Protein AF-A0A8K0Y630-F1 (afdb_monomer)

Secondary structure (DSSP, 8-state):
-HHHHHHHHHHHHHHHHHHHHHHHHHHHHHHHH--SHHHHHHHHHHHHHHHHHHHHHHHHHHHTTT-SHHHHHHHHHHHHHHHHHHHHHHS-BTTTB------HHHHHHHHHHHHHHHHHHHHHHTHHHHHHHT-

Mean predicted aligned error: 5.88 Å

Foldseek 3Di:
DLVVLLVLLVLLLVLLLVLLVLLQVVLVVLVVVDDDQLSPVSSVVSNVSSVVSNVLSVCSVVCVLVDLVSLVVLLVSLVVVVVVVVCLQPDQDPRNGRDPDDDPSNVVSNVSSVVSNVSSVVSVVCNVVNNVVVD

Radius of gyration: 16.53 Å; Cα contacts (8 Å, |Δi|>4): 139; chains: 1; bounding box: 43×20×47 Å

Solvent-accessible surface area (backbone atoms only — not comparable to full-atom values): 7045 Å² total; per-residue (Å²): 113,68,69,60,54,52,48,38,52,50,50,33,29,52,42,31,40,48,49,13,52,51,23,42,50,51,17,54,51,33,60,70,75,41,89,49,73,42,34,51,51,50,20,50,53,28,37,51,49,14,62,54,27,40,59,40,20,52,46,40,68,75,35,61,85,82,49,70,58,52,46,53,51,51,29,53,52,32,52,51,54,50,50,51,52,50,43,34,54,78,38,73,37,86,85,60,39,61,52,83,83,83,50,73,65,56,53,52,51,50,54,44,34,51,50,35,34,53,40,28,50,56,45,59,75,47,40,74,64,49,53,64,71,73,108

Structure (mmCIF, N/CA/C/O backbone):
data_AF-A0A8K0Y630-F1
#
_entry.id   AF-A0A8K0Y630-F1
#
loop_
_atom_site.group_PDB
_atom_site.id
_atom_site.type_symbol
_atom_site.label_atom_id
_atom_site.label_alt_id
_atom_site.label_comp_id
_atom_site.label_asym_id
_atom_site.label_entity_id
_atom_site.label_seq_id
_atom_site.pdbx_PDB_ins_code
_atom_site.Cartn_x
_atom_site.Cartn_y
_atom_site.Cartn_z
_atom_site.occupancy
_atom_site.B_iso_or_equiv
_atom_site.auth_seq_id
_atom_site.auth_comp_id
_atom_site.auth_asym_id
_atom_site.auth_atom_id
_atom_site.pdbx_PDB_model_num
ATOM 1 N N . MET A 1 1 ? -18.210 -7.708 19.426 1.00 56.66 1 MET A N 1
ATOM 2 C CA . MET A 1 1 ? -17.714 -7.295 18.093 1.00 56.66 1 MET A CA 1
ATOM 3 C C . MET A 1 1 ? -16.493 -6.369 18.152 1.00 56.66 1 MET A C 1
ATOM 5 O O . MET A 1 1 ? -15.619 -6.533 17.305 1.00 56.66 1 MET A O 1
ATOM 9 N N . LYS A 1 2 ? -16.342 -5.499 19.168 1.00 60.00 2 LYS A N 1
ATOM 10 C CA . LYS A 1 2 ? -15.110 -4.720 19.474 1.00 60.00 2 LYS A CA 1
ATOM 11 C C . LYS A 1 2 ? -13.751 -5.379 19.160 1.00 60.00 2 LYS A C 1
ATOM 13 O O . LYS A 1 2 ? -12.938 -4.763 18.474 1.00 60.00 2 LYS A O 1
ATOM 18 N N . ARG A 1 3 ? -13.501 -6.618 19.619 1.00 68.75 3 ARG A N 1
ATOM 19 C CA . ARG A 1 3 ? -12.222 -7.331 19.384 1.00 68.75 3 ARG A CA 1
ATOM 20 C C . ARG A 1 3 ? -11.906 -7.511 17.892 1.00 68.75 3 ARG A C 1
ATOM 22 O O . ARG A 1 3 ? -10.773 -7.275 17.493 1.00 68.75 3 ARG A O 1
ATOM 29 N N . SER A 1 4 ? -12.907 -7.839 17.070 1.00 77.25 4 SER A N 1
ATOM 30 C CA . SER A 1 4 ? -12.715 -8.039 15.622 1.00 77.25 4 SER A CA 1
ATOM 31 C C . SER A 1 4 ? -12.336 -6.746 14.897 1.00 77.25 4 SER A C 1
ATOM 33 O O . SER A 1 4 ? -11.453 -6.739 14.051 1.00 77.25 4 SER A O 1
ATOM 35 N N . ALA A 1 5 ? -12.931 -5.613 15.278 1.00 80.56 5 ALA A N 1
ATOM 36 C CA . ALA A 1 5 ? -12.638 -4.329 14.652 1.00 80.56 5 ALA A CA 1
ATOM 37 C C . ALA A 1 5 ? -11.249 -3.806 15.025 1.00 80.56 5 ALA A C 1
ATOM 39 O O . ALA A 1 5 ? -10.540 -3.276 14.176 1.00 80.56 5 ALA A O 1
ATOM 40 N N . GLN A 1 6 ? -10.833 -4.006 16.280 1.00 84.94 6 GLN A N 1
ATOM 41 C CA . GLN A 1 6 ? -9.461 -3.722 16.704 1.00 84.94 6 GLN A CA 1
ATOM 42 C C . GLN A 1 6 ? -8.448 -4.580 15.943 1.00 84.94 6 GLN A C 1
ATOM 44 O O . GLN A 1 6 ? -7.415 -4.061 15.531 1.00 84.94 6 GLN A O 1
ATOM 49 N N . GLN A 1 7 ? -8.760 -5.860 15.712 1.00 88.31 7 GLN A N 1
ATOM 50 C CA . GLN A 1 7 ? -7.931 -6.743 14.892 1.00 88.31 7 GLN A CA 1
ATOM 51 C C . GLN A 1 7 ? -7.840 -6.241 13.449 1.00 88.31 7 GLN A C 1
ATOM 53 O O . GLN A 1 7 ? -6.736 -6.124 12.937 1.00 88.31 7 GLN A O 1
ATOM 58 N N . PHE A 1 8 ? -8.953 -5.862 12.813 1.00 89.81 8 PHE A N 1
ATOM 59 C CA . PHE A 1 8 ? -8.918 -5.318 11.451 1.00 89.81 8 PHE A CA 1
ATOM 60 C C . PHE A 1 8 ? -8.123 -4.012 11.351 1.00 89.81 8 PHE A C 1
ATOM 62 O O . PHE A 1 8 ? -7.355 -3.848 10.410 1.00 89.81 8 PHE A O 1
ATOM 69 N N . ILE A 1 9 ? -8.249 -3.109 12.329 1.00 91.06 9 ILE A N 1
ATOM 70 C CA . ILE A 1 9 ? -7.437 -1.884 12.391 1.00 91.06 9 ILE A CA 1
ATOM 71 C C . ILE A 1 9 ? -5.953 -2.226 12.508 1.00 91.06 9 ILE A C 1
ATOM 73 O O . ILE A 1 9 ? -5.137 -1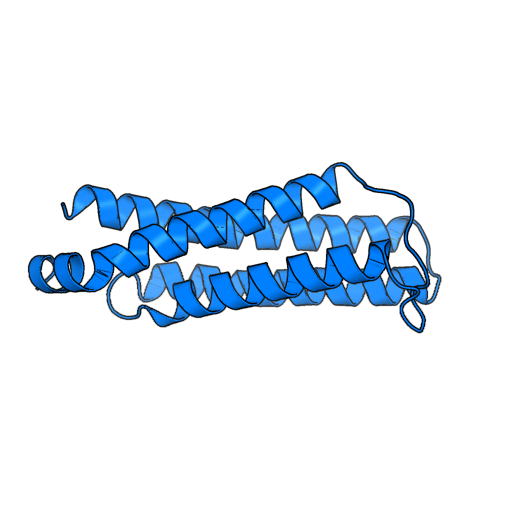.663 11.780 1.00 91.06 9 ILE A O 1
ATOM 77 N N . LEU A 1 10 ? -5.601 -3.146 13.409 1.00 91.81 10 LEU A N 1
ATOM 78 C CA . LEU A 1 10 ? -4.218 -3.562 13.615 1.00 91.81 10 LEU A CA 1
ATOM 79 C C . LEU A 1 10 ? -3.648 -4.198 12.347 1.00 91.81 10 LEU A C 1
ATOM 81 O O . LEU A 1 10 ? -2.575 -3.803 11.906 1.00 91.81 10 LEU A O 1
ATOM 85 N N . VAL A 1 11 ? -4.391 -5.111 11.721 1.00 94.25 11 VAL A N 1
ATOM 86 C CA . VAL A 1 11 ? -3.992 -5.760 10.468 1.00 94.25 11 VAL A CA 1
ATOM 87 C C . VAL A 1 11 ? -3.828 -4.726 9.353 1.00 94.25 11 VAL A C 1
ATOM 89 O O . VAL A 1 11 ? -2.780 -4.702 8.722 1.00 94.25 11 VAL A O 1
ATOM 92 N N . ALA A 1 12 ? -4.790 -3.821 9.145 1.00 93.25 12 ALA A N 1
ATOM 93 C CA . ALA A 1 12 ? -4.682 -2.767 8.130 1.00 93.25 12 ALA A CA 1
ATOM 94 C C . ALA A 1 12 ? -3.465 -1.859 8.360 1.00 93.25 12 ALA A C 1
ATOM 96 O O . ALA A 1 12 ? -2.762 -1.512 7.415 1.00 93.25 12 ALA A O 1
ATOM 97 N N . THR A 1 13 ? -3.191 -1.516 9.620 1.00 94.12 13 THR A N 1
ATOM 98 C CA . THR A 1 13 ? -2.041 -0.689 10.001 1.00 94.12 13 THR A CA 1
ATOM 99 C C . THR A 1 13 ? -0.724 -1.400 9.707 1.00 94.12 13 THR A C 1
ATOM 101 O O . THR A 1 13 ? 0.162 -0.821 9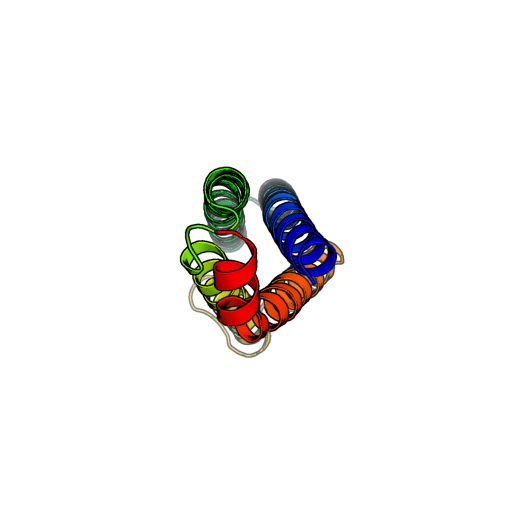.084 1.00 94.12 13 THR A O 1
ATOM 104 N N . VAL A 1 14 ? -0.592 -2.658 10.142 1.00 95.81 14 VAL A N 1
ATOM 105 C CA . VAL A 1 14 ? 0.611 -3.467 9.912 1.00 95.81 14 VAL A CA 1
ATOM 106 C C . VAL A 1 14 ? 0.834 -3.658 8.419 1.00 95.81 14 VAL A C 1
ATOM 108 O O . VAL A 1 14 ? 1.950 -3.466 7.955 1.00 95.81 14 VAL A O 1
ATOM 111 N N . LEU A 1 15 ? -0.222 -3.953 7.658 1.00 95.56 15 LEU A N 1
ATOM 112 C CA . LEU A 1 15 ? -0.139 -4.071 6.207 1.00 95.56 15 LEU A CA 1
ATOM 113 C C . LEU A 1 15 ? 0.301 -2.758 5.552 1.00 95.56 15 LEU A C 1
ATOM 115 O O . LEU A 1 15 ? 1.169 -2.791 4.692 1.00 95.56 15 LEU A O 1
ATOM 119 N N . ALA A 1 16 ? -0.234 -1.604 5.965 1.00 94.69 16 ALA A N 1
ATOM 120 C CA . ALA A 1 16 ? 0.171 -0.308 5.416 1.00 94.69 16 ALA A CA 1
ATOM 121 C C . ALA A 1 16 ? 1.654 0.003 5.688 1.00 94.69 16 ALA A C 1
ATOM 123 O O . ALA A 1 16 ? 2.373 0.421 4.781 1.00 94.69 16 ALA A O 1
ATOM 124 N N . LEU A 1 17 ? 2.130 -0.242 6.913 1.00 95.81 17 LEU A N 1
ATOM 125 C CA . LEU A 1 17 ? 3.534 -0.033 7.279 1.00 95.81 17 LEU A CA 1
ATOM 126 C C . LEU A 1 17 ? 4.466 -1.036 6.590 1.00 95.81 17 LEU A C 1
ATOM 128 O O . LEU A 1 17 ? 5.516 -0.645 6.085 1.00 95.81 17 LEU A O 1
ATOM 132 N N . ALA A 1 18 ? 4.069 -2.307 6.509 1.00 94.94 18 ALA A N 1
ATOM 133 C CA . ALA A 1 18 ? 4.814 -3.325 5.777 1.00 94.94 18 ALA A CA 1
ATOM 134 C C . ALA A 1 18 ? 4.910 -2.960 4.292 1.00 94.94 18 ALA A C 1
ATOM 136 O O . ALA A 1 18 ? 5.997 -2.989 3.728 1.00 94.94 18 ALA A O 1
ATOM 137 N N . ASN A 1 19 ? 3.807 -2.524 3.681 1.00 94.81 19 ASN A N 1
ATOM 138 C CA . ASN A 1 19 ? 3.781 -2.099 2.285 1.00 94.81 19 ASN A CA 1
ATOM 139 C C . ASN A 1 19 ? 4.685 -0.884 2.027 1.00 94.81 19 ASN A C 1
ATOM 141 O O . ASN A 1 19 ? 5.343 -0.823 0.995 1.00 94.81 19 ASN A O 1
ATOM 145 N N . SER A 1 20 ? 4.763 0.058 2.974 1.00 95.62 20 SER A N 1
ATOM 146 C CA . SER A 1 20 ? 5.741 1.152 2.918 1.00 95.62 20 SER A CA 1
ATOM 147 C C . SER A 1 20 ? 7.179 0.621 2.888 1.00 95.62 20 SER A C 1
ATOM 149 O O . SER A 1 20 ? 7.964 1.024 2.031 1.00 95.62 20 SER A O 1
ATOM 151 N N . GLY A 1 21 ? 7.504 -0.334 3.766 1.00 94.25 21 GLY A N 1
ATOM 152 C CA . GLY A 1 21 ? 8.814 -0.984 3.796 1.00 94.25 21 GLY A CA 1
ATOM 153 C C . GLY A 1 21 ? 9.143 -1.720 2.497 1.00 94.25 21 GLY A C 1
ATOM 154 O O . GLY A 1 21 ? 10.2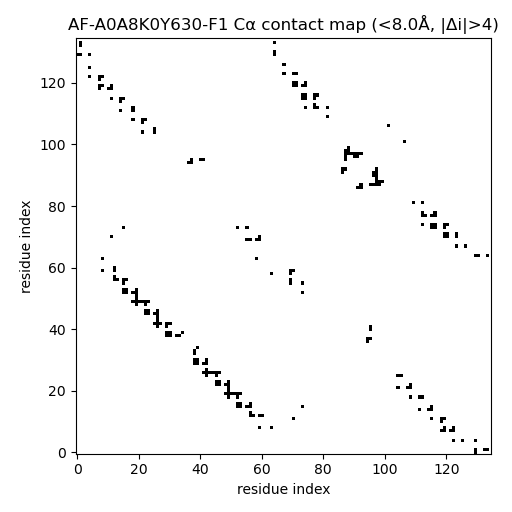26 -1.520 1.952 1.00 94.25 21 GLY A O 1
ATOM 155 N N . ILE A 1 22 ? 8.200 -2.504 1.959 1.00 94.19 22 ILE A N 1
ATOM 156 C CA . ILE A 1 22 ? 8.378 -3.193 0.671 1.00 94.19 22 ILE A CA 1
ATOM 157 C C . ILE A 1 22 ? 8.669 -2.163 -0.423 1.00 94.19 22 ILE A C 1
ATOM 159 O O . ILE A 1 22 ? 9.634 -2.339 -1.155 1.00 94.19 22 ILE A O 1
ATOM 163 N N . TYR A 1 23 ? 7.922 -1.056 -0.482 1.00 93.69 23 TYR A N 1
ATOM 164 C CA . TYR A 1 23 ? 8.148 -0.012 -1.479 1.00 93.69 23 TYR A CA 1
ATOM 165 C C . TYR A 1 23 ? 9.512 0.668 -1.386 1.00 93.69 23 TYR A C 1
ATOM 167 O O . TYR A 1 23 ? 10.119 0.943 -2.421 1.00 93.69 23 TYR A O 1
ATOM 175 N N . PHE A 1 24 ? 10.020 0.914 -0.177 1.00 94.31 24 PHE A N 1
ATOM 176 C CA . PHE A 1 24 ? 11.379 1.428 -0.016 1.00 94.31 24 PHE A CA 1
ATOM 177 C C . PHE A 1 24 ? 12.433 0.414 -0.458 1.00 94.31 24 PHE A C 1
ATOM 179 O O . PHE A 1 24 ? 13.398 0.803 -1.111 1.00 94.31 24 PHE A O 1
ATOM 186 N N . VAL A 1 25 ? 12.232 -0.875 -0.167 1.00 92.31 25 VAL A N 1
ATOM 187 C CA . VAL A 1 25 ? 13.114 -1.941 -0.663 1.00 92.31 25 VAL A CA 1
ATOM 188 C C . VAL A 1 25 ? 13.071 -2.001 -2.190 1.00 92.31 25 VAL A C 1
ATOM 190 O O . VAL A 1 25 ? 14.127 -2.030 -2.809 1.00 92.31 25 VAL A O 1
ATOM 193 N N . THR A 1 26 ? 11.888 -1.935 -2.812 1.00 89.31 26 THR A N 1
ATOM 194 C CA . THR A 1 26 ? 11.756 -1.915 -4.278 1.00 89.31 26 THR A CA 1
ATOM 195 C C . THR A 1 26 ? 12.467 -0.711 -4.883 1.00 89.31 26 THR A C 1
ATOM 197 O O . THR A 1 26 ? 13.230 -0.868 -5.829 1.00 89.31 26 THR A O 1
ATOM 200 N N . ALA A 1 27 ? 12.265 0.485 -4.324 1.00 90.56 27 ALA A N 1
ATOM 201 C CA . ALA A 1 27 ? 12.937 1.693 -4.791 1.00 90.56 27 ALA A CA 1
ATOM 202 C C . ALA A 1 27 ? 14.465 1.564 -4.689 1.00 90.56 27 ALA A C 1
ATOM 204 O O . ALA A 1 27 ? 15.182 1.928 -5.614 1.00 90.56 27 ALA A O 1
ATOM 205 N N . TYR A 1 28 ? 14.962 1.008 -3.583 1.00 89.62 28 TYR A N 1
ATOM 206 C CA . TYR A 1 28 ? 16.390 0.793 -3.379 1.00 89.62 28 TYR A CA 1
ATOM 207 C C . TYR A 1 28 ? 16.980 -0.237 -4.352 1.00 89.62 28 TYR A C 1
ATOM 209 O O . TYR A 1 28 ? 18.060 -0.008 -4.889 1.00 89.62 28 TYR A O 1
ATOM 217 N N . SER A 1 29 ? 16.271 -1.341 -4.609 1.00 86.56 29 SER A N 1
ATOM 218 C CA . SER A 1 29 ? 16.676 -2.343 -5.599 1.00 86.56 29 SER A CA 1
ATOM 219 C C . SER A 1 29 ? 16.763 -1.745 -7.002 1.00 86.56 29 SER A C 1
ATOM 221 O O . SER A 1 29 ? 17.786 -1.920 -7.656 1.00 86.56 29 SER A O 1
ATOM 223 N N . GLN A 1 30 ? 15.758 -0.967 -7.420 1.00 83.94 30 GLN A N 1
ATOM 224 C CA . GLN A 1 30 ? 15.767 -0.319 -8.736 1.00 83.94 30 GLN A CA 1
ATOM 225 C C . GLN A 1 30 ? 16.935 0.661 -8.886 1.00 83.94 30 GLN A C 1
ATOM 227 O O . GLN A 1 30 ? 17.638 0.648 -9.894 1.00 83.94 30 GLN A O 1
ATOM 232 N N . MET A 1 31 ? 17.227 1.433 -7.835 1.00 86.31 31 MET A N 1
ATOM 233 C CA . MET A 1 31 ? 18.373 2.346 -7.818 1.00 86.31 31 MET A CA 1
ATOM 234 C C . MET A 1 31 ? 19.725 1.629 -7.995 1.00 86.31 31 MET A C 1
ATOM 236 O O . MET A 1 31 ? 20.671 2.235 -8.493 1.00 86.31 31 MET A O 1
ATOM 240 N N . GLN A 1 32 ? 19.846 0.363 -7.576 1.00 86.38 32 GLN A N 1
ATOM 241 C CA . GLN A 1 32 ? 21.067 -0.426 -7.787 1.00 86.38 32 GLN A CA 1
ATOM 242 C C . GLN A 1 32 ? 21.144 -1.071 -9.172 1.00 86.38 32 GLN A C 1
ATOM 244 O O . GLN A 1 32 ? 22.246 -1.287 -9.672 1.00 86.38 32 GLN A O 1
ATOM 249 N N . GLU A 1 33 ? 20.003 -1.417 -9.767 1.00 79.69 33 GLU A N 1
ATOM 250 C CA . GLU A 1 33 ? 19.943 -2.227 -10.985 1.00 79.69 33 GLU A CA 1
ATOM 251 C C . GLU A 1 33 ? 20.369 -1.437 -12.229 1.00 79.69 33 GLU A C 1
ATOM 253 O O . GLU A 1 33 ? 21.103 -1.950 -13.074 1.00 79.69 33 GLU A O 1
ATOM 258 N N . SER A 1 34 ? 19.984 -0.161 -12.328 1.00 78.06 34 SER A N 1
ATOM 259 C CA . SER A 1 34 ? 20.482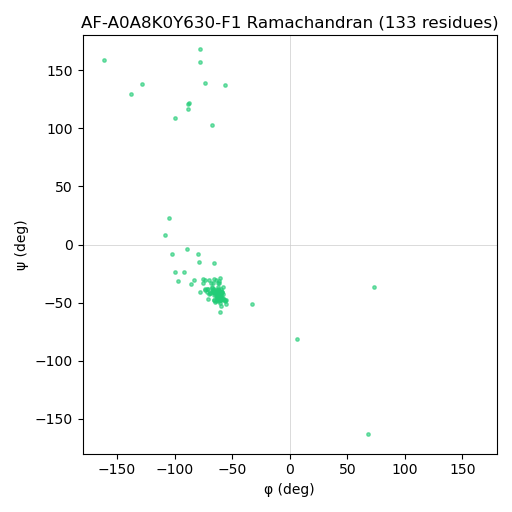 0.738 -13.376 1.00 78.06 34 SER A CA 1
ATOM 260 C C . SER A 1 34 ? 20.280 2.219 -13.030 1.00 78.06 34 SER A C 1
ATOM 262 O O . SER A 1 34 ? 19.419 2.575 -12.228 1.00 78.06 34 SER A O 1
ATOM 264 N N . ASN A 1 35 ? 21.065 3.095 -13.671 1.00 79.00 35 ASN A N 1
ATOM 265 C CA . ASN A 1 35 ? 20.978 4.561 -13.542 1.00 79.00 35 ASN A CA 1
ATOM 266 C C . ASN A 1 35 ? 20.319 5.235 -14.761 1.00 79.00 35 ASN A C 1
ATOM 268 O O . ASN A 1 35 ? 20.573 6.409 -15.040 1.00 79.00 35 ASN A O 1
ATOM 272 N N . ASP A 1 36 ? 19.513 4.504 -15.531 1.00 85.69 36 ASP A N 1
ATOM 273 C CA . ASP A 1 36 ? 18.800 5.094 -16.660 1.00 85.69 36 ASP A CA 1
ATOM 274 C C . ASP A 1 36 ? 17.562 5.899 -16.208 1.00 85.69 36 ASP A C 1
ATOM 276 O O . ASP A 1 36 ? 17.132 5.870 -15.049 1.00 85.69 36 ASP A O 1
ATOM 280 N N . ALA A 1 37 ? 16.985 6.673 -17.131 1.00 81.81 37 ALA A N 1
ATOM 281 C CA . ALA A 1 37 ? 15.838 7.528 -16.822 1.00 81.81 37 ALA A CA 1
ATOM 282 C C . ALA A 1 37 ? 14.589 6.724 -16.404 1.00 81.81 37 ALA A C 1
ATOM 284 O O . ALA A 1 37 ? 13.780 7.212 -15.610 1.00 81.81 37 ALA A O 1
ATOM 285 N N . ALA A 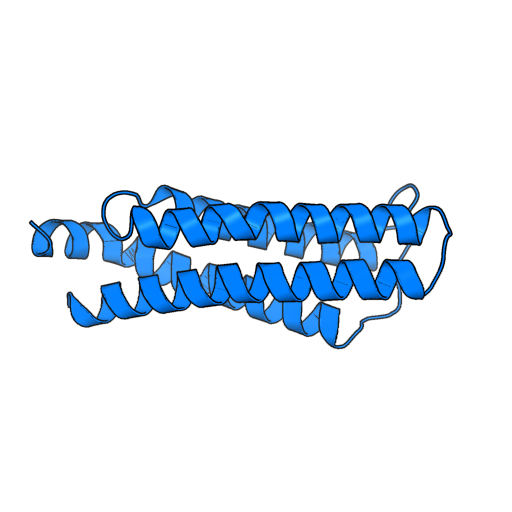1 38 ? 14.430 5.501 -16.919 1.00 79.56 38 ALA A N 1
ATOM 286 C CA . ALA A 1 38 ? 13.298 4.639 -16.603 1.00 79.56 38 ALA A CA 1
ATOM 287 C C . ALA A 1 38 ? 13.391 4.109 -15.164 1.00 79.56 38 ALA A C 1
ATOM 289 O O . ALA A 1 38 ? 12.423 4.227 -14.410 1.00 79.56 38 ALA A O 1
ATOM 290 N N . SER A 1 39 ? 14.559 3.610 -14.761 1.00 82.75 39 SER A N 1
ATOM 291 C CA . SER A 1 39 ? 14.859 3.157 -13.402 1.00 82.75 39 SER A CA 1
ATOM 292 C C . SER A 1 39 ? 14.752 4.288 -12.384 1.00 82.75 39 SER A C 1
ATOM 294 O O . SER A 1 39 ? 14.130 4.129 -11.331 1.00 82.75 39 SER A O 1
ATOM 296 N N . LEU A 1 40 ? 15.258 5.480 -12.714 1.00 86.12 40 LEU A N 1
ATOM 297 C CA . LEU A 1 40 ? 15.150 6.648 -11.840 1.00 86.12 40 LEU A CA 1
ATOM 298 C C . LEU A 1 40 ? 13.685 7.047 -11.606 1.00 86.12 40 LEU A C 1
ATOM 300 O O . LEU A 1 40 ? 13.277 7.301 -10.472 1.00 86.12 40 LEU A O 1
ATOM 304 N N . MET A 1 41 ? 12.860 7.033 -12.653 1.00 85.12 41 MET A N 1
ATOM 305 C CA . MET A 1 41 ? 11.429 7.306 -12.529 1.00 85.12 41 MET A CA 1
ATOM 306 C C . MET A 1 41 ? 10.685 6.211 -11.747 1.00 85.12 41 MET A C 1
ATOM 308 O O . MET A 1 41 ? 9.822 6.531 -10.928 1.00 85.12 41 MET A O 1
ATOM 312 N N . GLN A 1 42 ? 11.017 4.932 -11.943 1.00 83.81 42 GLN A N 1
ATOM 313 C CA . GLN A 1 42 ? 10.450 3.834 -11.149 1.00 83.81 42 GLN A CA 1
ATOM 314 C C . GLN A 1 42 ? 10.838 3.952 -9.672 1.00 83.81 42 GLN A C 1
ATOM 316 O O . GLN A 1 42 ? 9.981 3.847 -8.796 1.00 83.81 42 GLN A O 1
ATOM 321 N N . THR A 1 43 ? 12.106 4.256 -9.397 1.00 89.19 43 THR A N 1
ATOM 322 C CA . THR A 1 43 ? 12.623 4.527 -8.053 1.00 89.19 43 THR A CA 1
ATOM 323 C C . THR A 1 43 ? 11.838 5.654 -7.397 1.00 89.19 43 THR A C 1
ATOM 325 O O . THR A 1 43 ? 11.357 5.493 -6.276 1.00 89.19 43 THR A O 1
ATOM 328 N N . MET A 1 44 ? 11.625 6.769 -8.105 1.00 90.19 44 MET A N 1
ATOM 329 C CA . MET A 1 44 ? 10.809 7.877 -7.607 1.00 90.19 44 MET A CA 1
ATOM 330 C C . MET A 1 44 ? 9.366 7.447 -7.332 1.00 90.19 44 MET A C 1
ATOM 332 O O . MET A 1 44 ? 8.833 7.786 -6.275 1.00 90.19 44 MET A O 1
ATOM 336 N N . LEU A 1 45 ? 8.730 6.682 -8.225 1.00 88.56 45 LEU A N 1
ATOM 337 C CA . LEU A 1 45 ? 7.361 6.192 -8.029 1.00 88.56 45 LEU A CA 1
ATOM 338 C C . LEU A 1 45 ? 7.242 5.303 -6.787 1.00 88.56 45 LEU A C 1
ATOM 340 O O . LEU A 1 45 ? 6.345 5.511 -5.967 1.00 88.56 45 LEU A O 1
ATOM 344 N N . PHE A 1 46 ? 8.150 4.341 -6.618 1.00 90.56 46 PHE A N 1
ATOM 345 C CA . PHE A 1 46 ? 8.139 3.430 -5.477 1.00 90.56 46 PHE A CA 1
ATOM 346 C C . PHE A 1 46 ? 8.506 4.137 -4.172 1.00 90.56 46 PHE A C 1
ATOM 348 O O . PHE A 1 46 ? 7.802 3.966 -3.177 1.00 90.56 46 PHE A O 1
ATOM 355 N N . ALA A 1 47 ? 9.516 5.008 -4.174 1.00 93.38 47 ALA A N 1
ATOM 356 C CA . ALA A 1 47 ? 9.859 5.827 -3.015 1.00 93.38 47 ALA A CA 1
ATOM 357 C C . ALA A 1 47 ? 8.687 6.730 -2.608 1.00 93.38 47 ALA A C 1
ATOM 359 O O . ALA A 1 47 ? 8.323 6.778 -1.434 1.00 93.38 47 ALA A O 1
ATOM 360 N N . THR A 1 48 ? 8.029 7.376 -3.575 1.00 93.69 48 THR A N 1
ATOM 361 C CA . THR A 1 48 ? 6.830 8.187 -3.321 1.00 93.69 48 THR A CA 1
ATOM 362 C C . THR A 1 48 ? 5.711 7.343 -2.721 1.00 93.69 48 THR A C 1
ATOM 364 O O . THR A 1 48 ? 5.108 7.744 -1.727 1.00 93.69 48 THR A O 1
ATOM 367 N N . ALA A 1 49 ? 5.447 6.149 -3.261 1.00 91.94 49 ALA A N 1
ATOM 368 C CA . ALA A 1 49 ? 4.450 5.249 -2.694 1.00 91.94 49 ALA A CA 1
ATOM 369 C C . ALA A 1 49 ? 4.801 4.858 -1.246 1.00 91.94 49 ALA A C 1
ATOM 371 O O . ALA A 1 49 ? 3.944 4.942 -0.363 1.00 91.94 49 ALA A O 1
ATOM 372 N N . GLY A 1 50 ? 6.064 4.518 -0.974 1.00 92.50 50 GLY A N 1
ATOM 373 C CA . GLY A 1 50 ? 6.572 4.236 0.371 1.00 92.50 50 GLY A CA 1
ATOM 374 C C . GLY A 1 50 ? 6.334 5.393 1.344 1.00 92.50 50 GLY A C 1
ATOM 375 O O . GLY A 1 50 ? 5.754 5.189 2.417 1.00 92.50 50 GLY A O 1
ATOM 376 N N . ILE A 1 51 ? 6.687 6.614 0.928 1.00 95.12 51 ILE A N 1
ATOM 377 C CA . ILE A 1 51 ? 6.476 7.861 1.677 1.00 95.12 51 ILE A CA 1
ATOM 378 C C . ILE A 1 51 ? 4.995 8.130 1.930 1.00 95.12 51 ILE A C 1
ATOM 380 O O . ILE A 1 51 ? 4.671 8.707 2.956 1.00 95.12 51 ILE A O 1
ATOM 384 N N . VAL A 1 52 ? 4.086 7.725 1.044 1.00 95.12 52 VAL A N 1
ATOM 385 C CA . VAL A 1 52 ? 2.642 7.933 1.224 1.00 95.12 52 VAL A CA 1
ATOM 386 C C . VAL A 1 52 ? 2.036 6.922 2.206 1.00 95.12 52 VAL A C 1
ATOM 388 O O . VAL A 1 52 ? 1.220 7.296 3.053 1.00 95.12 52 VAL A O 1
ATOM 391 N N . TYR A 1 53 ? 2.442 5.649 2.149 1.00 93.44 53 TYR A N 1
ATOM 392 C CA . TYR A 1 53 ? 1.916 4.615 3.053 1.00 93.44 53 TYR A CA 1
ATOM 393 C C . TYR A 1 53 ? 2.389 4.775 4.503 1.00 93.44 53 TYR A C 1
ATOM 395 O O . TYR A 1 53 ? 1.639 4.446 5.423 1.00 93.44 53 TYR A O 1
ATOM 403 N N . LEU A 1 54 ? 3.590 5.313 4.726 1.00 94.75 54 LEU A N 1
ATOM 404 C CA . LEU A 1 54 ? 4.150 5.511 6.065 1.00 94.75 54 LEU A CA 1
ATOM 405 C C . LEU A 1 54 ? 3.294 6.439 6.966 1.00 94.75 54 LEU A C 1
ATOM 407 O O . LEU A 1 54 ? 2.831 5.984 8.018 1.00 94.75 54 LEU A O 1
ATOM 411 N N . PRO A 1 55 ? 3.006 7.704 6.592 1.00 94.12 55 PRO A N 1
ATOM 412 C CA . PRO A 1 55 ? 2.161 8.596 7.374 1.00 94.12 55 PRO A CA 1
ATOM 413 C C . PRO A 1 55 ? 0.717 8.093 7.445 1.00 94.12 55 PRO A C 1
ATOM 415 O O . PRO A 1 55 ? 0.061 8.317 8.461 1.00 94.12 55 PRO A O 1
ATOM 418 N N . LEU A 1 56 ? 0.222 7.366 6.433 1.00 93.25 56 LEU A N 1
ATOM 419 C CA . LEU A 1 56 ? -1.085 6.706 6.507 1.00 93.25 56 LEU A CA 1
ATOM 420 C C . LEU A 1 56 ? -1.125 5.648 7.611 1.00 93.25 56 LEU A C 1
ATOM 422 O O . LEU A 1 56 ? -2.058 5.652 8.413 1.00 93.25 56 LEU A O 1
ATOM 426 N N . GLY A 1 57 ? -0.105 4.793 7.704 1.00 92.31 57 GLY A N 1
ATOM 427 C CA . GLY A 1 57 ? 0.024 3.819 8.787 1.00 92.31 57 GLY A CA 1
ATOM 428 C C . GLY A 1 57 ? 0.083 4.495 10.159 1.00 92.31 57 GLY A C 1
ATOM 429 O O . GLY A 1 57 ? -0.661 4.126 11.069 1.00 92.31 57 GLY A O 1
ATOM 430 N N . ILE A 1 58 ? 0.879 5.560 10.297 1.00 93.75 58 ILE A N 1
ATOM 431 C CA . ILE A 1 58 ? 0.949 6.362 11.532 1.00 93.75 58 ILE A CA 1
ATOM 432 C C . ILE A 1 58 ? -0.424 6.968 11.875 1.00 93.75 58 ILE A C 1
ATOM 434 O O . ILE A 1 58 ? -0.848 6.956 13.036 1.00 93.75 58 ILE A O 1
ATOM 438 N N . TRP A 1 59 ? -1.166 7.451 10.875 1.00 93.50 59 TRP A N 1
ATOM 439 C CA . TRP A 1 59 ? -2.507 7.995 11.073 1.00 93.50 59 TRP A CA 1
ATOM 440 C C . TRP A 1 59 ? -3.502 6.927 11.550 1.00 93.50 59 TRP A C 1
ATOM 442 O O . TRP A 1 59 ? -4.300 7.202 12.451 1.00 93.50 59 TRP A O 1
ATOM 452 N N . MET A 1 60 ? -3.422 5.696 11.033 1.00 92.25 60 MET A N 1
ATOM 453 C CA . MET A 1 60 ? -4.235 4.568 11.510 1.00 92.25 60 MET A CA 1
ATOM 454 C C . MET A 1 60 ? -3.949 4.235 12.983 1.00 92.25 60 MET A C 1
ATOM 456 O O . MET A 1 60 ? -4.888 4.002 13.749 1.00 92.25 60 MET A O 1
ATOM 460 N N . ILE A 1 61 ? -2.683 4.306 13.421 1.00 90.38 61 ILE A N 1
ATOM 461 C CA . ILE A 1 61 ? -2.310 4.111 14.835 1.00 90.38 61 ILE A CA 1
ATOM 462 C C . ILE A 1 61 ? -2.926 5.196 15.717 1.00 90.38 61 ILE A C 1
ATOM 464 O O . ILE A 1 61 ? -3.501 4.876 16.760 1.00 90.38 61 ILE A O 1
ATOM 468 N N . LYS A 1 62 ? -2.800 6.467 15.314 1.00 88.56 62 LYS A N 1
ATOM 469 C CA . LYS A 1 62 ? -3.217 7.617 16.129 1.00 88.56 62 LYS A CA 1
ATOM 470 C C . LYS A 1 62 ? -4.739 7.752 16.214 1.00 88.56 62 LYS A C 1
ATOM 472 O O . LYS A 1 62 ? -5.270 8.023 17.286 1.00 88.56 62 LYS A O 1
ATOM 477 N N . ASN A 1 63 ? -5.446 7.529 15.104 1.00 80.88 63 ASN A N 1
ATOM 478 C CA . ASN A 1 63 ? -6.881 7.810 14.984 1.00 80.88 63 ASN A CA 1
ATOM 479 C C . ASN A 1 63 ? -7.784 6.570 14.931 1.00 80.88 63 ASN A C 1
ATOM 481 O O . ASN A 1 63 ? -8.977 6.749 14.698 1.00 80.88 63 ASN A O 1
ATOM 485 N N . ARG A 1 64 ? -7.260 5.352 15.152 1.00 77.44 64 ARG A N 1
ATOM 486 C CA . ARG A 1 64 ? -7.952 4.037 15.190 1.00 77.44 64 ARG A CA 1
ATOM 487 C C . ARG A 1 64 ? -9.441 4.051 14.802 1.00 77.44 64 ARG A C 1
ATOM 489 O O . ARG A 1 64 ? -9.762 3.739 13.660 1.00 77.44 64 ARG A O 1
ATOM 496 N N . PHE A 1 65 ? -10.330 4.418 15.737 1.00 72.44 65 PHE A N 1
ATOM 497 C CA . PHE A 1 65 ? -11.796 4.462 15.558 1.00 72.44 65 PHE A CA 1
ATOM 498 C C . PHE A 1 65 ? -12.388 5.864 15.335 1.00 72.44 65 PHE A C 1
ATOM 500 O O . PHE A 1 65 ? -13.574 6.000 15.037 1.00 72.44 65 PHE A O 1
ATOM 507 N N . HIS A 1 66 ? -11.591 6.917 15.492 1.00 79.31 66 HIS A N 1
ATOM 508 C CA . HIS A 1 66 ? -12.041 8.300 15.346 1.00 79.31 66 HIS A CA 1
ATOM 509 C C . HIS A 1 66 ? -12.241 8.706 13.885 1.00 79.31 66 HIS A C 1
ATOM 511 O O . HIS A 1 66 ? -13.109 9.529 13.599 1.00 79.31 66 HIS A O 1
ATOM 517 N N . SER A 1 67 ? -11.481 8.124 12.952 1.00 83.75 67 SER A N 1
ATOM 518 C CA . SER A 1 67 ? -11.588 8.468 11.534 1.00 83.75 67 SER A CA 1
ATOM 519 C C . SER A 1 67 ? -11.542 7.245 10.633 1.00 83.75 67 SER A C 1
ATOM 521 O O . SER A 1 67 ? -10.614 6.446 10.706 1.00 83.75 67 SER A O 1
ATOM 523 N N . ARG A 1 68 ? -12.521 7.156 9.725 1.00 88.56 68 ARG A N 1
ATOM 524 C CA . ARG A 1 68 ? -12.533 6.178 8.627 1.00 88.56 68 ARG A CA 1
ATOM 525 C C . ARG A 1 68 ? -11.623 6.577 7.460 1.00 88.56 68 ARG A C 1
ATOM 527 O O . ARG A 1 68 ? -11.331 5.749 6.604 1.00 88.56 68 ARG A O 1
ATOM 534 N N . ALA A 1 69 ? -11.201 7.844 7.418 1.00 91.06 69 ALA A N 1
ATOM 535 C CA . ALA A 1 69 ? -10.454 8.427 6.308 1.00 91.06 69 ALA A CA 1
ATOM 536 C C . ALA A 1 69 ? -9.169 7.664 5.939 1.00 91.06 69 ALA A C 1
ATOM 538 O O . ALA A 1 69 ? -9.026 7.363 4.755 1.00 91.06 69 ALA A O 1
ATOM 539 N N . PRO A 1 70 ? -8.270 7.283 6.874 1.00 92.31 70 PRO A N 1
ATOM 540 C CA . PRO A 1 70 ? -7.021 6.629 6.486 1.00 92.31 70 PRO A CA 1
ATOM 541 C C . PRO A 1 70 ? -7.245 5.286 5.776 1.00 92.31 70 PRO A C 1
ATOM 543 O O . PRO A 1 70 ? -6.513 4.966 4.847 1.00 92.31 70 PRO A O 1
ATOM 546 N N . TYR A 1 71 ? -8.287 4.531 6.138 1.00 92.81 71 TYR A N 1
ATOM 547 C CA . TYR A 1 71 ? -8.612 3.244 5.504 1.00 92.81 71 TYR A CA 1
ATOM 548 C C . TYR A 1 71 ? -9.214 3.420 4.105 1.00 92.81 71 TYR A C 1
ATOM 550 O O . TYR A 1 71 ? -8.894 2.669 3.184 1.00 92.81 71 TYR A O 1
ATOM 558 N N . VAL A 1 72 ? -10.057 4.444 3.925 1.00 94.38 72 VAL A N 1
ATOM 559 C CA . VAL A 1 72 ? -10.599 4.806 2.605 1.00 94.38 72 VAL A CA 1
ATOM 560 C C . VAL A 1 72 ? -9.470 5.260 1.681 1.00 94.38 72 VAL A C 1
ATOM 562 O O . VAL A 1 72 ? -9.346 4.753 0.570 1.00 94.38 72 VAL A O 1
ATOM 565 N N . ILE A 1 73 ? -8.614 6.165 2.159 1.00 94.69 73 ILE A N 1
ATOM 566 C CA . ILE A 1 73 ? -7.487 6.700 1.391 1.00 94.69 73 ILE A CA 1
ATOM 567 C C . ILE A 1 73 ? -6.508 5.578 1.017 1.00 94.69 73 ILE A C 1
ATOM 569 O O . ILE A 1 73 ? -6.147 5.461 -0.151 1.00 94.69 73 ILE A O 1
ATOM 573 N N . ALA A 1 74 ? -6.143 4.706 1.963 1.00 93.81 74 ALA A N 1
ATOM 574 C CA . ALA A 1 74 ? -5.265 3.567 1.690 1.00 93.81 74 ALA A CA 1
ATOM 575 C C . ALA A 1 74 ? -5.844 2.618 0.628 1.00 93.81 74 ALA A C 1
ATOM 577 O O . ALA A 1 74 ? -5.104 2.134 -0.228 1.00 93.81 74 ALA A O 1
ATOM 578 N N . SER A 1 75 ? -7.164 2.397 0.637 1.00 93.94 75 SER A N 1
ATOM 579 C CA . SER A 1 75 ? -7.842 1.583 -0.380 1.00 93.94 75 SER A CA 1
ATOM 580 C C . SER A 1 75 ? -7.769 2.231 -1.762 1.00 93.94 75 SER A C 1
ATOM 582 O O . SER A 1 75 ? -7.394 1.570 -2.725 1.00 93.94 75 SER A O 1
ATOM 584 N N . ILE A 1 76 ? -8.074 3.529 -1.865 1.00 96.12 76 ILE A N 1
ATOM 585 C CA . ILE A 1 76 ? -8.035 4.268 -3.137 1.00 96.12 76 ILE A CA 1
ATOM 586 C C . ILE A 1 76 ? -6.615 4.280 -3.714 1.00 96.12 76 ILE A C 1
ATOM 588 O O . ILE A 1 76 ? -6.430 3.983 -4.891 1.00 96.12 76 ILE A O 1
ATOM 592 N N . ILE A 1 77 ? -5.607 4.561 -2.885 1.00 94.56 77 ILE A N 1
ATOM 593 C CA . ILE A 1 77 ? -4.201 4.575 -3.309 1.00 94.56 77 ILE A CA 1
ATOM 594 C C . ILE A 1 77 ? -3.750 3.177 -3.745 1.00 94.56 77 ILE A C 1
ATOM 596 O O . ILE A 1 77 ? -3.064 3.047 -4.756 1.00 94.56 77 ILE A O 1
ATOM 600 N N . SER A 1 78 ? -4.158 2.125 -3.028 1.00 94.56 78 SER A N 1
ATOM 601 C CA . SER A 1 78 ? -3.869 0.737 -3.415 1.00 94.56 78 SER A CA 1
ATOM 602 C C . SER A 1 78 ? -4.456 0.413 -4.787 1.00 94.56 78 SER A C 1
ATOM 604 O O . SER A 1 78 ? -3.745 -0.089 -5.652 1.00 94.56 78 SER A O 1
ATOM 606 N N . VAL A 1 79 ? -5.727 0.756 -5.020 1.00 95.69 79 VAL A N 1
ATOM 607 C CA . VAL A 1 79 ? -6.393 0.542 -6.313 1.00 95.69 79 VAL A CA 1
ATOM 608 C C . VAL A 1 79 ? -5.683 1.311 -7.427 1.00 95.69 79 VAL A C 1
ATOM 610 O O . VAL A 1 79 ? -5.396 0.731 -8.473 1.00 95.69 79 VAL A O 1
ATOM 613 N N . ALA A 1 80 ? -5.342 2.581 -7.200 1.00 94.12 80 ALA A N 1
ATOM 614 C CA . ALA A 1 80 ? -4.650 3.406 -8.186 1.00 94.12 80 ALA A CA 1
ATOM 615 C C . ALA A 1 80 ? -3.271 2.834 -8.560 1.00 94.12 80 ALA A C 1
ATOM 617 O O . ALA A 1 80 ? -2.938 2.752 -9.738 1.00 94.12 80 ALA A O 1
ATOM 618 N N . LEU A 1 81 ? -2.486 2.379 -7.579 1.00 92.00 81 LEU A N 1
ATOM 619 C CA . LEU A 1 81 ? -1.156 1.803 -7.809 1.00 92.00 81 LEU A CA 1
ATOM 620 C C . LEU A 1 81 ? -1.202 0.400 -8.428 1.00 92.00 81 LEU A C 1
ATOM 622 O O . LEU A 1 81 ? -0.281 0.017 -9.155 1.00 92.00 81 LEU A O 1
ATOM 626 N N . ILE A 1 82 ? -2.240 -0.393 -8.150 1.00 92.06 82 ILE A N 1
ATOM 627 C CA . ILE A 1 82 ? -2.492 -1.643 -8.879 1.00 92.06 82 ILE A CA 1
ATOM 628 C C . ILE A 1 82 ? -2.836 -1.315 -10.335 1.00 92.06 82 ILE A C 1
ATOM 630 O O . ILE A 1 82 ? -2.231 -1.886 -11.236 1.00 92.06 82 ILE A O 1
ATOM 634 N N . GLY A 1 83 ? -3.743 -0.362 -10.569 1.00 90.88 83 GLY A N 1
ATOM 635 C CA . GLY A 1 83 ? -4.124 0.073 -11.913 1.00 90.88 83 GLY A CA 1
ATOM 636 C C . GLY A 1 83 ? -2.934 0.590 -12.719 1.00 90.88 83 GLY A C 1
ATOM 637 O O . GLY A 1 83 ? -2.726 0.150 -13.845 1.00 90.88 83 GLY A O 1
ATOM 638 N N . LEU A 1 84 ? -2.100 1.444 -12.119 1.00 88.19 84 LEU A N 1
ATOM 639 C CA . LEU A 1 84 ? -0.881 1.953 -12.751 1.00 88.19 84 LEU A CA 1
ATOM 640 C C . LEU A 1 84 ? 0.087 0.824 -13.126 1.00 88.19 84 LEU A C 1
ATOM 642 O O . LEU A 1 84 ? 0.667 0.856 -14.205 1.00 88.19 84 LEU A O 1
ATOM 646 N N . TYR A 1 85 ? 0.228 -0.186 -12.267 1.00 86.62 85 TYR A N 1
ATOM 647 C CA . TYR A 1 85 ? 1.051 -1.354 -12.571 1.00 86.62 85 TYR A CA 1
ATOM 648 C C . TYR A 1 85 ? 0.488 -2.177 -13.726 1.00 86.62 85 TYR A C 1
ATOM 650 O O . TYR A 1 85 ? 1.238 -2.584 -14.598 1.00 86.62 85 TYR A O 1
ATOM 658 N N . VAL A 1 86 ? -0.824 -2.417 -13.774 1.00 87.81 86 VAL A N 1
ATOM 659 C CA . VAL A 1 86 ? -1.421 -3.126 -14.916 1.00 87.81 86 VAL A CA 1
ATOM 660 C C . VAL A 1 86 ? -1.174 -2.337 -16.202 1.00 87.81 86 VAL A C 1
ATOM 662 O O . VAL A 1 86 ? -0.697 -2.904 -17.181 1.00 87.81 86 VAL A O 1
ATOM 665 N N . LEU A 1 87 ? -1.394 -1.019 -16.169 1.00 86.81 87 LEU A N 1
ATOM 666 C CA . LEU A 1 87 ? -1.144 -0.140 -17.309 1.00 86.81 87 LEU A CA 1
ATOM 667 C C . LEU A 1 87 ? 0.316 -0.173 -17.765 1.00 86.81 87 LEU A C 1
ATOM 669 O O . LEU A 1 87 ? 0.541 -0.258 -18.966 1.00 86.81 87 LEU A O 1
ATOM 673 N N . SER A 1 88 ? 1.293 -0.184 -16.851 1.00 81.31 88 SER A N 1
ATOM 674 C CA . SER A 1 88 ? 2.717 -0.268 -17.212 1.00 81.31 88 SER A CA 1
ATOM 675 C C . SER A 1 88 ? 3.120 -1.597 -17.861 1.00 81.31 88 SER A C 1
ATOM 677 O O . SER A 1 88 ? 4.198 -1.684 -18.448 1.00 81.31 88 SER A O 1
ATOM 679 N N . ARG A 1 89 ? 2.280 -2.638 -17.749 1.00 80.81 89 ARG A N 1
ATOM 680 C CA . ARG A 1 89 ? 2.480 -3.950 -18.390 1.00 80.81 89 ARG A CA 1
ATOM 681 C C . ARG A 1 89 ? 1.720 -4.095 -19.705 1.00 80.81 89 ARG A C 1
ATOM 683 O O . ARG A 1 89 ? 2.173 -4.809 -20.590 1.00 80.81 89 ARG A O 1
ATOM 690 N N . THR A 1 90 ? 0.563 -3.451 -19.837 1.00 83.31 90 THR A N 1
ATOM 691 C CA . THR A 1 90 ? -0.312 -3.611 -21.012 1.00 83.31 90 THR A CA 1
ATOM 692 C C . THR A 1 90 ? -0.180 -2.490 -22.034 1.00 83.31 90 THR A C 1
ATOM 694 O O . THR A 1 90 ? -0.538 -2.675 -23.193 1.00 83.31 90 THR A O 1
ATOM 697 N N . VAL A 1 91 ? 0.278 -1.312 -21.613 1.00 82.62 91 VAL A N 1
ATOM 698 C CA . VAL A 1 91 ? 0.368 -0.111 -22.446 1.00 82.62 91 VAL A CA 1
ATOM 699 C C . VAL A 1 91 ? 1.778 0.453 -22.340 1.00 82.62 91 VAL A C 1
ATOM 701 O O . VAL A 1 91 ? 2.352 0.519 -21.256 1.00 82.62 91 VAL A O 1
ATOM 704 N N . SER A 1 92 ? 2.336 0.894 -23.468 1.00 76.25 92 SER A N 1
ATOM 705 C CA . SER A 1 92 ? 3.609 1.612 -23.463 1.00 76.25 92 SER A CA 1
ATOM 706 C C . SER A 1 92 ? 3.418 2.966 -22.790 1.00 76.25 92 SER A C 1
ATOM 708 O O . SER A 1 92 ? 2.868 3.893 -23.389 1.00 76.25 92 SER A O 1
ATOM 710 N N . LEU A 1 93 ? 3.860 3.084 -21.540 1.00 76.50 93 LEU A N 1
ATOM 711 C CA . LEU A 1 93 ? 3.829 4.358 -20.840 1.00 76.50 93 LEU A CA 1
ATOM 712 C C . LEU A 1 93 ? 4.919 5.277 -21.407 1.00 76.50 93 LEU A C 1
ATOM 714 O O . LEU A 1 93 ? 6.037 4.816 -21.660 1.00 76.50 93 LEU A O 1
ATOM 718 N N . PRO A 1 94 ? 4.635 6.577 -21.597 1.00 64.88 94 PRO A N 1
ATOM 719 C CA . PRO A 1 94 ? 5.668 7.527 -21.980 1.00 64.88 94 PRO A CA 1
ATOM 720 C C . PRO A 1 94 ? 6.805 7.496 -20.949 1.00 64.88 94 PRO A C 1
ATOM 722 O O . PRO A 1 94 ? 6.558 7.428 -19.746 1.00 64.88 94 PRO A O 1
ATOM 725 N N . VAL A 1 95 ? 8.052 7.524 -21.431 1.00 66.12 95 VAL A N 1
ATOM 726 C CA . VAL A 1 95 ? 9.305 7.478 -20.647 1.00 66.12 95 VAL A CA 1
ATOM 727 C C . VAL A 1 95 ? 9.652 6.109 -20.030 1.00 66.12 95 VAL A C 1
ATOM 729 O O . VAL A 1 95 ? 10.825 5.755 -20.023 1.00 66.12 95 VAL A O 1
ATOM 732 N N . VAL A 1 96 ? 8.683 5.314 -19.556 1.00 64.81 96 VAL A N 1
ATOM 733 C CA . VAL A 1 96 ? 8.962 3.998 -18.927 1.00 64.81 96 VAL A CA 1
ATOM 734 C C . VAL A 1 96 ? 8.934 2.830 -19.921 1.00 64.81 96 VAL A C 1
ATOM 736 O O . VAL A 1 96 ? 9.514 1.784 -19.646 1.00 64.81 96 VAL A O 1
ATOM 739 N N . GLY A 1 97 ? 8.232 2.980 -21.048 1.00 69.19 97 GLY A N 1
ATOM 740 C CA . GLY A 1 97 ? 7.991 1.890 -21.996 1.00 69.19 97 GLY A CA 1
ATOM 741 C C . GLY A 1 97 ? 7.066 0.799 -21.442 1.00 69.19 97 GLY A C 1
ATOM 742 O O . GLY A 1 97 ? 6.330 1.014 -20.476 1.00 69.19 97 GLY A O 1
ATOM 743 N N . ILE A 1 98 ? 7.084 -0.372 -22.086 1.00 74.19 98 ILE A N 1
ATOM 744 C CA . ILE A 1 98 ? 6.422 -1.587 -21.591 1.00 74.19 98 ILE A CA 1
ATOM 745 C C . ILE A 1 98 ? 7.408 -2.314 -20.684 1.00 74.19 98 ILE A C 1
ATOM 747 O O . ILE A 1 98 ? 8.485 -2.707 -21.128 1.00 74.19 98 ILE A O 1
ATOM 751 N N . GLN A 1 99 ? 7.028 -2.538 -19.429 1.00 69.88 99 GLN A N 1
ATOM 752 C CA . GLN A 1 99 ? 7.828 -3.361 -18.528 1.00 69.88 99 GLN A CA 1
ATOM 753 C C . GLN A 1 99 ? 7.398 -4.822 -18.689 1.00 69.88 99 GLN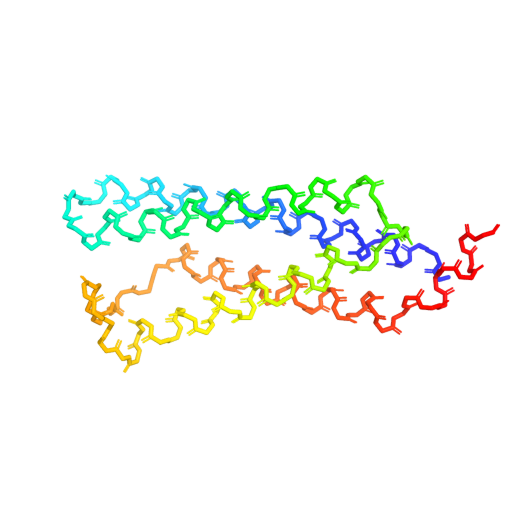 A C 1
ATOM 755 O O . GLN A 1 99 ? 6.258 -5.164 -18.384 1.00 69.88 99 GLN A O 1
ATOM 760 N N . GLY A 1 100 ? 8.282 -5.707 -19.149 1.00 65.38 100 GLY A N 1
ATOM 761 C CA . GLY A 1 100 ? 7.976 -7.139 -19.310 1.00 65.38 100 GLY A CA 1
ATOM 762 C C . GLY A 1 100 ? 8.181 -7.968 -18.038 1.00 65.38 100 GLY A C 1
ATOM 763 O O . GLY A 1 100 ? 7.400 -8.874 -17.759 1.00 65.38 100 GLY A O 1
ATOM 764 N N . ASP A 1 101 ? 9.175 -7.608 -17.224 1.00 72.31 101 ASP A N 1
ATOM 765 C CA . ASP A 1 101 ? 9.655 -8.469 -16.139 1.00 72.31 101 ASP A CA 1
ATOM 766 C C . ASP A 1 101 ? 8.900 -8.270 -14.832 1.00 72.31 101 ASP A C 1
ATOM 768 O O . ASP A 1 101 ? 8.870 -7.165 -14.296 1.00 72.31 101 ASP A O 1
ATOM 772 N N . VAL A 1 102 ? 8.285 -9.332 -14.313 1.00 75.00 102 VAL A N 1
ATOM 773 C CA . VAL A 1 102 ? 7.565 -9.310 -13.035 1.00 75.00 102 VAL A CA 1
ATOM 774 C C . VAL A 1 102 ? 8.458 -9.890 -11.946 1.00 75.00 102 VAL A C 1
ATOM 776 O O . VAL A 1 102 ? 8.686 -11.099 -11.897 1.00 75.00 102 VAL A O 1
ATOM 779 N N . GLY A 1 103 ? 8.938 -9.031 -11.049 1.00 78.88 103 GLY A N 1
ATOM 780 C CA . GLY A 1 103 ? 9.742 -9.457 -9.912 1.00 78.88 103 GLY A CA 1
ATOM 781 C C . GLY A 1 103 ? 8.898 -10.051 -8.781 1.00 78.88 103 GLY A C 1
ATOM 782 O O . GLY A 1 103 ? 7.725 -9.722 -8.594 1.00 78.88 103 GLY A O 1
ATOM 783 N N . VAL A 1 104 ? 9.522 -10.878 -7.937 1.00 80.88 104 VAL A N 1
ATOM 784 C CA . VAL A 1 104 ? 8.887 -11.396 -6.706 1.00 80.88 104 VAL A CA 1
ATOM 785 C C . VAL A 1 104 ? 8.435 -10.249 -5.790 1.00 80.88 104 VAL A C 1
ATOM 787 O O . VAL A 1 104 ? 7.369 -10.316 -5.176 1.00 80.88 104 VAL A O 1
ATOM 790 N N . ILE A 1 105 ? 9.217 -9.167 -5.735 1.00 82.62 105 ILE A N 1
ATOM 791 C CA . ILE A 1 105 ? 8.914 -7.971 -4.939 1.00 82.62 105 ILE A CA 1
ATOM 792 C C . ILE A 1 105 ? 7.683 -7.233 -5.492 1.00 82.62 105 ILE A C 1
ATOM 794 O O . ILE A 1 105 ? 6.846 -6.778 -4.709 1.00 82.62 105 ILE A O 1
ATOM 798 N N . ASP A 1 106 ? 7.511 -7.179 -6.818 1.00 82.06 106 ASP A N 1
ATOM 799 C CA . ASP A 1 106 ? 6.324 -6.580 -7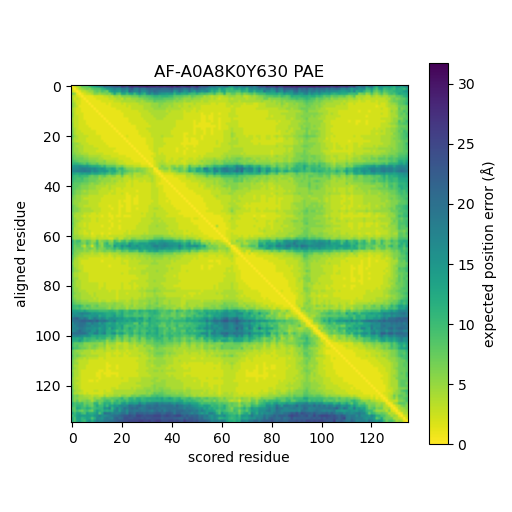.440 1.00 82.06 106 ASP A CA 1
ATOM 800 C C . ASP A 1 106 ? 5.057 -7.329 -7.029 1.00 82.06 106 ASP A C 1
ATOM 802 O O . ASP A 1 106 ? 4.066 -6.718 -6.619 1.00 82.06 106 ASP A O 1
ATOM 806 N N . ILE A 1 107 ? 5.104 -8.663 -7.074 1.00 87.19 107 ILE A N 1
ATOM 807 C CA . ILE A 1 107 ? 3.993 -9.522 -6.655 1.00 87.19 107 ILE A CA 1
ATOM 808 C C . ILE A 1 107 ? 3.682 -9.294 -5.1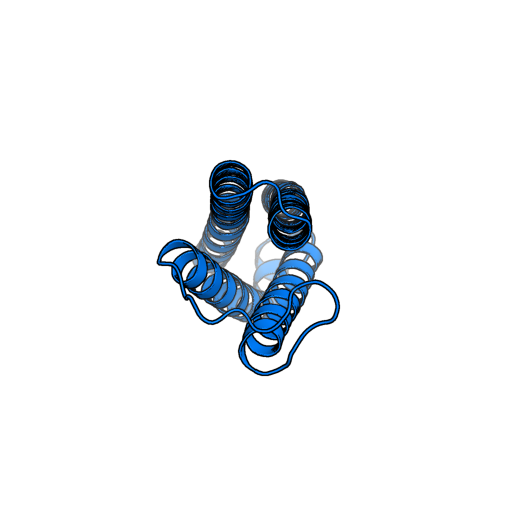73 1.00 87.19 107 ILE A C 1
ATOM 810 O O . ILE A 1 107 ? 2.519 -9.088 -4.820 1.00 87.19 107 ILE A O 1
ATOM 814 N N . ALA A 1 108 ? 4.701 -9.271 -4.309 1.00 88.31 108 ALA A N 1
ATOM 815 C CA . ALA A 1 108 ? 4.530 -9.029 -2.878 1.00 88.31 108 ALA A CA 1
ATOM 816 C C . ALA A 1 108 ? 3.851 -7.675 -2.596 1.00 88.31 108 ALA A C 1
ATOM 818 O O . ALA A 1 108 ? 2.913 -7.610 -1.794 1.00 88.31 108 ALA A O 1
ATOM 819 N N . CYS A 1 109 ? 4.248 -6.616 -3.311 1.00 87.31 109 CYS A N 1
ATOM 820 C CA . CYS A 1 109 ? 3.579 -5.314 -3.281 1.00 87.31 109 CYS A CA 1
ATOM 821 C C . CYS A 1 109 ? 2.090 -5.441 -3.632 1.00 87.31 109 CYS A C 1
ATOM 823 O O . CYS A 1 109 ? 1.231 -4.977 -2.883 1.00 87.31 109 CYS A O 1
ATOM 825 N N . LYS A 1 110 ? 1.749 -6.096 -4.749 1.00 92.25 110 LYS A N 1
ATOM 826 C CA . LYS A 1 110 ? 0.347 -6.204 -5.194 1.00 92.25 110 LYS A CA 1
ATOM 827 C C . LYS A 1 110 ? -0.509 -7.046 -4.261 1.00 92.25 110 LYS A C 1
ATOM 829 O O . LYS A 1 110 ? -1.626 -6.638 -3.949 1.00 92.25 110 LYS A O 1
ATOM 834 N N . VAL A 1 111 ? 0.014 -8.158 -3.751 1.00 94.06 111 VAL A N 1
ATOM 835 C CA . VAL A 1 111 ? -0.684 -8.983 -2.754 1.00 94.06 111 VAL A CA 1
ATOM 836 C C . VAL A 1 111 ? -0.964 -8.171 -1.490 1.00 94.06 111 VAL A C 1
ATOM 838 O O . VAL A 1 111 ? -2.091 -8.175 -0.990 1.00 94.06 111 VAL A O 1
ATOM 841 N N . THR A 1 112 ? 0.021 -7.409 -1.011 1.00 93.94 112 THR A N 1
ATOM 842 C CA . THR A 1 112 ? -0.142 -6.564 0.179 1.00 93.94 112 THR A CA 1
ATOM 843 C C . THR A 1 112 ? -1.170 -5.455 -0.061 1.00 93.94 112 THR A C 1
ATOM 845 O O . THR A 1 112 ? -2.033 -5.228 0.784 1.00 93.94 112 THR A O 1
ATOM 848 N N . GLN A 1 113 ? -1.165 -4.818 -1.236 1.00 94.38 113 GLN A N 1
ATOM 849 C CA . GLN A 1 113 ? -2.172 -3.823 -1.625 1.00 94.38 113 GLN A CA 1
ATOM 850 C C . GLN A 1 113 ? -3.589 -4.396 -1.675 1.00 94.38 113 GLN A C 1
ATOM 852 O O . GLN A 1 113 ? -4.522 -3.786 -1.152 1.00 94.38 113 GLN A O 1
ATOM 857 N N . VAL A 1 114 ? -3.762 -5.586 -2.251 1.00 96.69 114 VAL A N 1
ATOM 858 C CA . VAL A 1 114 ? -5.059 -6.276 -2.265 1.00 96.69 114 VAL A CA 1
ATOM 859 C C . VAL A 1 114 ? -5.514 -6.592 -0.839 1.00 96.69 114 VAL A C 1
ATOM 861 O O . VAL A 1 114 ? -6.672 -6.342 -0.500 1.00 96.69 114 VAL A O 1
ATOM 864 N N . ALA A 1 115 ? -4.614 -7.058 0.029 1.00 95.81 115 ALA A N 1
ATOM 865 C CA . ALA A 1 115 ? -4.932 -7.305 1.433 1.00 95.81 115 ALA A CA 1
ATOM 866 C C . ALA A 1 115 ? -5.365 -6.019 2.164 1.00 95.81 115 ALA A C 1
ATOM 868 O O . ALA A 1 115 ? -6.364 -6.040 2.887 1.00 95.81 115 ALA A O 1
ATOM 869 N N . ILE A 1 116 ? -4.681 -4.889 1.933 1.00 95.12 116 ILE A N 1
ATOM 870 C CA . ILE A 1 116 ? -5.067 -3.575 2.477 1.00 95.12 116 ILE A CA 1
ATOM 871 C C . ILE A 1 116 ? -6.488 -3.215 2.042 1.00 95.12 116 ILE A C 1
ATOM 873 O O . ILE A 1 116 ? -7.291 -2.825 2.892 1.00 95.12 116 ILE A O 1
ATOM 877 N N . ILE A 1 117 ? -6.814 -3.368 0.754 1.00 96.25 117 ILE A N 1
ATOM 878 C CA . ILE A 1 117 ? -8.151 -3.076 0.215 1.00 96.25 117 ILE A CA 1
ATOM 879 C C . ILE A 1 117 ? -9.202 -3.947 0.907 1.00 96.25 117 ILE A C 1
ATOM 881 O O . ILE A 1 117 ? -10.174 -3.422 1.447 1.00 96.25 117 ILE A O 1
ATOM 885 N N . VAL A 1 118 ? -9.005 -5.267 0.940 1.00 95.75 118 VAL A N 1
ATOM 886 C CA . VAL A 1 118 ? -9.979 -6.208 1.514 1.00 95.75 118 VAL A CA 1
ATOM 887 C C . VAL A 1 118 ? -10.216 -5.915 2.994 1.00 95.75 118 VAL A C 1
ATOM 889 O O . VAL A 1 118 ? -11.362 -5.749 3.415 1.00 95.75 118 VAL A O 1
ATOM 892 N N . VAL A 1 119 ? -9.149 -5.793 3.787 1.00 93.62 119 VAL A N 1
ATOM 893 C CA . VAL A 1 119 ? -9.258 -5.536 5.231 1.00 93.62 119 VAL A CA 1
ATOM 894 C C . VAL A 1 119 ? -9.896 -4.173 5.498 1.00 93.62 119 VAL A C 1
ATOM 896 O O . VAL A 1 119 ? -10.767 -4.061 6.364 1.00 93.62 119 VAL A O 1
ATOM 899 N N . SER A 1 120 ? -9.528 -3.147 4.727 1.00 91.81 120 SER A N 1
ATOM 900 C CA . SER A 1 120 ? -10.113 -1.809 4.853 1.00 91.81 120 SER A CA 1
ATOM 901 C C . SER A 1 120 ? -11.603 -1.813 4.521 1.00 91.81 120 SER A C 1
ATOM 903 O O . SER A 1 120 ? -12.394 -1.253 5.275 1.00 91.81 120 SER A O 1
ATOM 905 N N . LEU A 1 121 ? -12.026 -2.487 3.448 1.00 92.38 121 LEU A N 1
ATOM 906 C CA . LEU A 1 121 ? -13.440 -2.590 3.077 1.00 92.38 121 LEU A CA 1
ATOM 907 C C . LEU A 1 121 ? -14.260 -3.364 4.118 1.00 92.38 121 LEU A C 1
ATOM 909 O O . LEU A 1 121 ? -15.364 -2.936 4.464 1.00 92.38 121 LEU A O 1
ATOM 913 N N . LEU A 1 122 ? -13.723 -4.461 4.664 1.00 91.38 122 LEU A N 1
ATOM 914 C CA . LEU A 1 122 ? -14.371 -5.214 5.744 1.00 91.38 122 LEU A CA 1
ATOM 915 C C . LEU A 1 122 ? -14.551 -4.353 7.002 1.00 91.38 122 LEU A C 1
ATOM 917 O O . LEU A 1 122 ? -15.640 -4.325 7.583 1.00 91.38 122 LEU A O 1
ATOM 921 N N . LEU A 1 123 ? -13.517 -3.598 7.384 1.00 89.75 123 LEU A N 1
ATOM 922 C CA . LEU A 1 123 ? -13.578 -2.656 8.501 1.00 89.75 123 LEU A CA 1
ATOM 923 C C . LEU A 1 123 ? -14.619 -1.552 8.254 1.00 89.75 123 LEU A C 1
ATOM 925 O O . LEU A 1 123 ? -15.423 -1.247 9.137 1.00 89.75 123 LEU A O 1
ATOM 929 N N . LEU A 1 124 ? -14.638 -0.976 7.049 1.00 89.06 124 LEU A N 1
ATOM 930 C CA . LEU A 1 124 ? -15.561 0.095 6.668 1.00 89.06 124 LEU A CA 1
ATOM 931 C C . LEU A 1 124 ? -17.021 -0.373 6.645 1.00 89.06 124 LEU A C 1
ATOM 933 O O . LEU A 1 124 ? -17.899 0.352 7.114 1.00 89.06 124 LEU A O 1
ATOM 937 N N . ARG A 1 125 ? -17.290 -1.602 6.189 1.00 88.06 125 ARG A N 1
ATOM 938 C CA . ARG A 1 125 ? -18.634 -2.206 6.212 1.00 88.06 125 ARG A CA 1
ATOM 939 C C . ARG A 1 125 ? -19.174 -2.359 7.640 1.00 88.06 125 ARG A C 1
ATOM 941 O O . ARG A 1 125 ? -20.377 -2.236 7.862 1.00 88.06 125 ARG A O 1
ATOM 948 N N . GLY A 1 126 ? -18.293 -2.605 8.610 1.00 82.19 126 GLY A N 1
ATOM 949 C CA . GLY A 1 126 ? -18.630 -2.721 10.033 1.00 82.19 126 GLY A CA 1
ATOM 950 C C . GLY A 1 126 ? -18.596 -1.409 10.830 1.00 82.19 126 GLY A C 1
ATOM 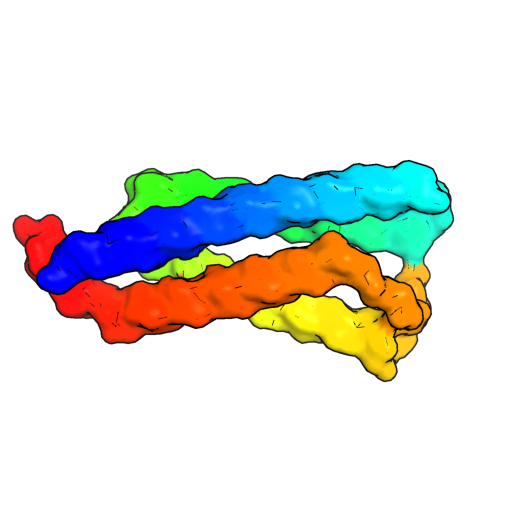951 O O . GLY A 1 126 ? -18.950 -1.416 12.009 1.00 82.19 126 GLY A O 1
ATOM 952 N N . TRP A 1 127 ? -18.196 -0.289 10.218 1.00 81.31 127 TRP A N 1
ATOM 953 C CA . TRP A 1 127 ? -17.755 0.922 10.925 1.00 81.31 127 TRP A CA 1
ATOM 954 C C . TRP A 1 127 ? -18.809 1.569 11.835 1.00 81.31 127 TRP A C 1
ATOM 956 O O . TRP A 1 127 ? -18.516 2.001 12.950 1.00 81.31 127 TRP A O 1
ATOM 966 N N . ASN A 1 128 ? -20.063 1.644 11.382 1.00 74.88 128 ASN A N 1
ATOM 967 C CA . ASN A 1 128 ? -21.119 2.291 12.168 1.00 74.88 128 ASN A CA 1
ATOM 968 C C . ASN A 1 128 ? -21.457 1.493 13.436 1.00 74.88 128 ASN A C 1
ATOM 970 O O . ASN A 1 128 ? -21.744 2.085 14.472 1.00 74.88 128 ASN A O 1
ATOM 974 N N . LYS A 1 129 ? -21.357 0.158 13.382 1.00 69.31 129 LYS A N 1
ATOM 975 C CA . LYS A 1 129 ? -21.603 -0.715 14.540 1.00 69.31 129 LYS A CA 1
ATOM 976 C C . LYS A 1 129 ? -20.485 -0.579 15.575 1.00 69.31 129 LYS A C 1
ATOM 978 O O . LYS A 1 129 ? -20.739 -0.526 16.772 1.00 69.31 129 LYS A O 1
ATOM 983 N N . THR A 1 130 ? -19.243 -0.452 15.116 1.00 66.31 130 THR A N 1
ATOM 984 C CA . THR A 1 130 ? -18.067 -0.374 15.990 1.00 66.31 130 THR A CA 1
ATOM 985 C C . THR A 1 130 ? -17.927 0.981 16.676 1.00 66.31 130 THR A C 1
ATOM 987 O O . THR A 1 130 ? -17.507 1.027 17.829 1.00 66.31 130 THR A O 1
ATOM 990 N N . LYS A 1 131 ? -18.330 2.078 16.017 1.00 61.47 131 LYS A N 1
ATOM 991 C CA . LYS A 1 131 ? -18.322 3.423 16.616 1.00 61.47 131 LYS A CA 1
ATOM 992 C C . LYS A 1 131 ? -19.343 3.572 17.752 1.00 61.47 131 LYS A C 1
ATOM 994 O O . LYS A 1 131 ? -19.039 4.243 18.731 1.00 61.47 131 LYS A O 1
ATOM 999 N N . ILE A 1 132 ? -20.518 2.946 17.631 1.00 58.28 132 ILE A N 1
ATOM 1000 C CA . ILE A 1 132 ? -21.560 2.952 18.675 1.00 58.28 132 ILE A CA 1
ATOM 1001 C C . ILE A 1 132 ? -21.107 2.135 19.888 1.00 58.28 132 ILE A C 1
ATOM 1003 O O . ILE A 1 132 ? -21.276 2.582 21.012 1.00 58.28 132 ILE A O 1
ATOM 1007 N N . GLU A 1 133 ? -20.474 0.979 19.669 1.00 57.44 133 GLU A N 1
ATOM 1008 C CA . GLU A 1 133 ? -19.937 0.167 20.766 1.00 57.44 133 GLU A CA 1
ATOM 1009 C C . GLU A 1 133 ? -18.773 0.865 21.493 1.00 57.44 133 GLU A C 1
ATOM 1011 O O . GLU A 1 133 ? -18.585 0.634 22.681 1.00 57.44 133 GLU A O 1
ATOM 1016 N N . ALA A 1 134 ? -17.949 1.664 20.804 1.00 57.22 134 ALA A N 1
ATOM 1017 C CA . ALA A 1 134 ? -16.738 2.286 21.357 1.00 57.22 134 ALA A CA 1
ATOM 1018 C C . ALA A 1 134 ? -16.971 3.543 22.218 1.00 57.22 134 ALA A C 1
ATOM 1020 O O . ALA A 1 134 ? -16.004 4.033 22.803 1.00 57.22 134 ALA A O 1
ATOM 1021 N N . LYS A 1 135 ? -18.203 4.056 22.260 1.00 51.91 135 LYS A N 1
ATOM 1022 C CA . LYS A 1 135 ? -18.617 5.170 23.119 1.00 51.91 135 LYS A CA 1
ATOM 1023 C C . LYS A 1 135 ? -19.070 4.648 24.481 1.00 51.91 135 LYS A C 1
ATOM 1025 O O . LYS A 1 135 ? -18.885 5.402 25.455 1.00 51.91 135 LYS A O 1
#

pLDDT: mean 85.65, std 10.36, range [51.91, 96.69]

Nearest PDB structures (foldseek):
  7a0g-assembly1_EEE  TM=2.523E-01  e=1.768E+00  Serratia marcescens

Sequence (135 aa):
MKRSAQQFILVATVLALANSGIYFVTAYSQMQESNDAASLMQTMLFATAGIVYLPLGIWMIKNRFHSRAPYVIASIISVALIGLYVLSRTVSLPVVGIQGDVGVIDIACKVTQVAIIVVSLLLLRGWNKTKIEAK